Protein AF-A0A950XEP5-F1 (afdb_monomer_lite)

pLDDT: mean 77.88, std 11.22, range [50.78, 93.25]

Secondary structure (DSSP, 8-state):
-HHHHT--HHHHHHHHTT------HHHHHHHHHHTT--HHHHHHHHHHH-GGGTT--

Foldseek 3Di:
DCVLLVHDPVNVVCVVVVHPDLDDLVSLVSVCVSVVHDPVVSLVSCCVNPVVSPPVD

Radius of gyration: 11.49 Å; chains: 1; bounding box: 28×26×20 Å

Sequence (57 aa):
MAEAVGVSRGWYAMLERGEPIQPSIAMLNRVAQALNATRDERVTLLQLAIPELQGLF

Structure (mmCIF, N/CA/C/O backbone):
data_AF-A0A950XEP5-F1
#
_entry.id   AF-A0A950XEP5-F1
#
loop_
_atom_site.group_PDB
_atom_site.id
_atom_site.type_symbol
_atom_site.label_atom_id
_atom_site.label_alt_id
_atom_site.label_comp_id
_atom_site.label_asym_id
_atom_site.label_entity_id
_atom_site.label_seq_id
_atom_site.pdbx_PDB_ins_code
_atom_site.Cartn_x
_atom_site.Cartn_y
_atom_site.Cartn_z
_atom_site.occupancy
_atom_site.B_iso_or_equiv
_atom_site.auth_seq_id
_atom_site.auth_comp_id
_atom_site.auth_asym_id
_atom_site.auth_atom_id
_atom_site.pdbx_PDB_model_num
ATOM 1 N N . MET A 1 1 ? 7.618 -11.328 -3.172 1.00 52.22 1 MET A N 1
ATOM 2 C CA . MET A 1 1 ? 6.751 -10.153 -2.926 1.00 52.22 1 MET A CA 1
ATOM 3 C C . MET A 1 1 ? 6.321 -9.496 -4.235 1.00 52.22 1 MET A C 1
ATOM 5 O O . MET A 1 1 ? 5.132 -9.505 -4.489 1.00 52.22 1 MET A O 1
ATOM 9 N N . ALA A 1 2 ? 7.229 -9.052 -5.117 1.00 50.78 2 ALA A N 1
ATOM 10 C CA . ALA A 1 2 ? 6.860 -8.380 -6.379 1.00 50.78 2 ALA A CA 1
ATOM 11 C C . ALA A 1 2 ? 5.899 -9.164 -7.306 1.00 50.78 2 ALA A C 1
ATOM 13 O O . ALA A 1 2 ? 4.946 -8.595 -7.834 1.00 50.78 2 ALA A O 1
ATOM 14 N N . GLU A 1 3 ? 6.090 -10.480 -7.450 1.00 53.91 3 GLU A N 1
ATOM 15 C CA . GLU A 1 3 ? 5.202 -11.334 -8.262 1.00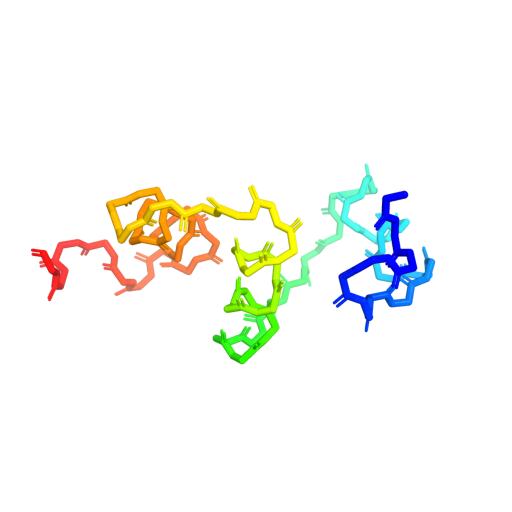 53.91 3 GLU A CA 1
ATOM 16 C C . GLU A 1 3 ? 3.795 -11.484 -7.662 1.00 53.91 3 GLU A C 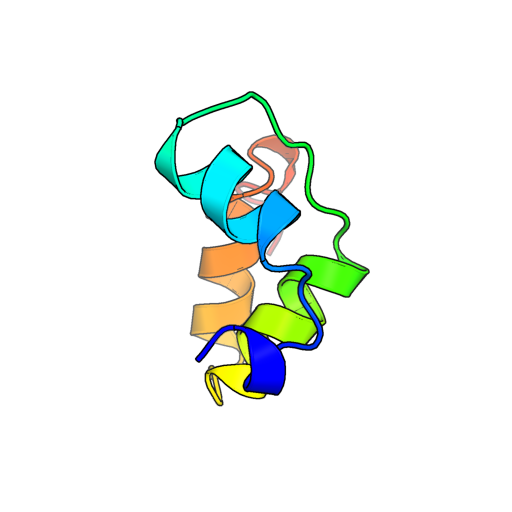1
ATOM 18 O O . GLU A 1 3 ? 2.828 -11.589 -8.410 1.00 53.91 3 GLU A O 1
ATOM 23 N N . ALA A 1 4 ? 3.655 -11.397 -6.333 1.00 53.91 4 ALA A N 1
ATOM 24 C CA . ALA A 1 4 ? 2.365 -11.514 -5.648 1.00 53.91 4 ALA A CA 1
ATOM 25 C C . ALA A 1 4 ? 1.456 -10.292 -5.867 1.00 53.91 4 ALA A C 1
ATOM 27 O O . ALA A 1 4 ? 0.246 -10.388 -5.702 1.00 53.91 4 ALA A O 1
ATOM 28 N N . VAL A 1 5 ? 2.029 -9.153 -6.268 1.00 62.41 5 VAL A N 1
ATOM 29 C CA . VAL A 1 5 ? 1.288 -7.906 -6.502 1.00 62.41 5 VAL A CA 1
ATOM 30 C C . VAL A 1 5 ? 0.965 -7.683 -7.989 1.00 62.41 5 VAL A C 1
ATOM 32 O O . VAL A 1 5 ? 0.202 -6.785 -8.34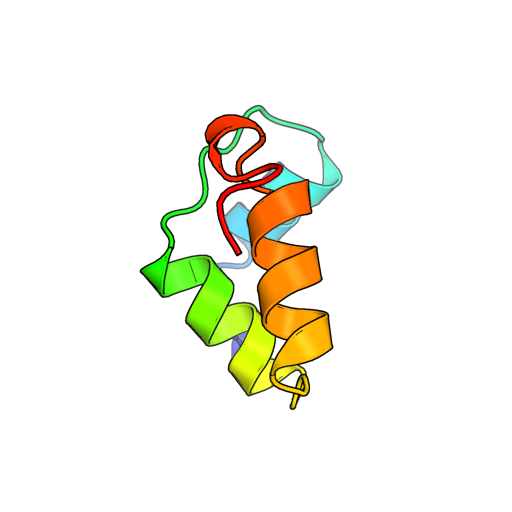3 1.00 62.41 5 VAL A O 1
ATOM 35 N N . GLY A 1 6 ? 1.538 -8.488 -8.895 1.00 62.16 6 GLY A N 1
ATOM 36 C CA . GLY A 1 6 ? 1.422 -8.255 -10.340 1.00 62.16 6 GLY A CA 1
ATOM 37 C C . GLY A 1 6 ? 2.092 -6.951 -10.783 1.00 62.16 6 GLY A C 1
ATOM 38 O O . GLY A 1 6 ? 1.681 -6.330 -11.764 1.00 62.16 6 GLY A O 1
ATOM 39 N N . VAL A 1 7 ? 3.103 -6.511 -10.034 1.00 65.88 7 VAL A N 1
ATOM 40 C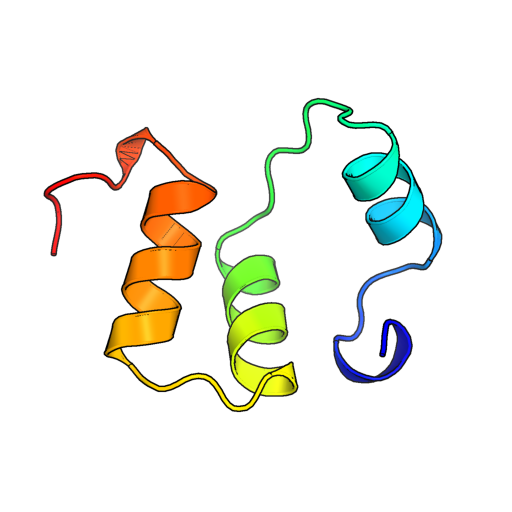 CA . VAL A 1 7 ? 3.833 -5.270 -10.272 1.00 65.88 7 VAL A CA 1
ATOM 41 C C . VAL A 1 7 ? 5.191 -5.629 -10.851 1.00 65.88 7 VAL A C 1
ATOM 43 O O . VAL A 1 7 ? 5.897 -6.482 -10.311 1.00 65.88 7 VAL A O 1
ATOM 46 N N . SER A 1 8 ? 5.550 -5.027 -11.985 1.00 69.75 8 SER A N 1
ATOM 47 C CA . SER A 1 8 ? 6.795 -5.380 -12.666 1.00 69.75 8 SER A CA 1
ATOM 48 C C . SER A 1 8 ? 7.997 -5.091 -11.761 1.00 69.75 8 SER A C 1
ATOM 50 O O . SER A 1 8 ? 8.009 -4.122 -10.999 1.00 69.75 8 SER A O 1
ATOM 52 N N . ARG A 1 9 ? 9.048 -5.915 -11.861 1.00 69.44 9 ARG A N 1
ATOM 53 C CA . ARG A 1 9 ? 10.308 -5.679 -11.131 1.00 69.44 9 ARG A CA 1
ATOM 54 C C . ARG A 1 9 ? 10.890 -4.292 -11.436 1.00 69.44 9 ARG A C 1
ATOM 56 O O . ARG A 1 9 ? 11.492 -3.679 -10.565 1.00 69.44 9 ARG A O 1
ATOM 63 N N . GLY A 1 10 ? 10.659 -3.781 -12.650 1.00 70.94 10 GLY A N 1
ATOM 64 C CA . GLY A 1 10 ? 11.034 -2.423 -13.046 1.00 70.94 10 GLY A CA 1
ATOM 65 C C . GLY A 1 10 ? 10.297 -1.347 -12.252 1.00 70.94 10 GLY A C 1
ATOM 66 O O . GLY A 1 10 ? 10.930 -0.400 -11.803 1.00 70.94 10 GLY A O 1
ATOM 67 N N . TRP A 1 11 ? 8.998 -1.524 -11.999 1.00 70.50 11 TRP A N 1
ATOM 68 C CA . TRP A 1 11 ? 8.232 -0.589 -11.176 1.00 70.50 11 TRP A CA 1
ATOM 69 C C . TRP A 1 11 ? 8.722 -0.566 -9.725 1.00 70.50 11 TRP A C 1
ATOM 71 O O . TRP A 1 11 ? 8.902 0.508 -9.160 1.00 70.50 11 TRP A O 1
ATOM 81 N N . TYR A 1 12 ? 9.018 -1.733 -9.142 1.00 70.12 12 TYR A N 1
ATOM 82 C CA . TYR A 1 12 ? 9.629 -1.798 -7.808 1.00 70.12 12 TYR A CA 1
ATOM 83 C C . TYR A 1 12 ? 10.983 -1.085 -7.767 1.00 70.12 12 TYR A C 1
ATOM 85 O O . TYR A 1 12 ? 11.240 -0.310 -6.855 1.00 70.12 12 TYR A O 1
ATOM 93 N N . ALA A 1 13 ? 11.820 -1.282 -8.785 1.00 73.50 13 ALA A N 1
ATOM 94 C CA . ALA A 1 13 ? 13.119 -0.625 -8.848 1.00 73.50 13 ALA A CA 1
ATOM 95 C C . ALA A 1 13 ? 13.005 0.901 -9.033 1.00 73.50 13 ALA A C 1
ATOM 97 O O . ALA A 1 13 ? 13.854 1.639 -8.548 1.00 73.50 13 ALA A O 1
ATOM 98 N N . MET A 1 14 ? 11.971 1.393 -9.723 1.00 71.69 14 MET A N 1
ATOM 99 C CA . MET A 1 14 ? 11.677 2.831 -9.789 1.00 71.69 14 MET A CA 1
ATOM 100 C C . MET A 1 14 ? 11.231 3.371 -8.424 1.00 71.69 14 MET A C 1
ATOM 102 O O . MET A 1 14 ? 11.664 4.452 -8.032 1.00 71.69 14 MET A O 1
ATOM 106 N N . LEU A 1 15 ? 10.417 2.604 -7.687 1.00 72.25 15 LEU A N 1
ATOM 107 C CA . LEU A 1 15 ? 9.954 2.976 -6.349 1.00 72.25 15 LEU A CA 1
ATOM 108 C C . LEU A 1 15 ? 11.138 3.079 -5.379 1.00 72.25 15 LEU A C 1
ATOM 110 O O . LEU A 1 15 ? 11.276 4.074 -4.678 1.00 72.25 15 LEU A O 1
ATOM 114 N N . GLU A 1 16 ? 12.025 2.082 -5.381 1.00 73.50 16 GLU A N 1
ATOM 115 C CA . GLU A 1 16 ? 13.234 2.058 -4.544 1.00 73.50 16 GLU A CA 1
ATOM 116 C C . GLU A 1 16 ? 14.215 3.186 -4.882 1.00 73.50 16 GLU A C 1
ATOM 118 O O . GLU A 1 16 ? 14.924 3.678 -4.007 1.00 73.50 16 GLU A O 1
ATOM 123 N N . ARG A 1 17 ? 14.244 3.620 -6.147 1.00 77.81 17 ARG A N 1
ATOM 124 C CA . ARG A 1 17 ? 15.058 4.754 -6.604 1.00 77.81 17 ARG A CA 1
ATOM 125 C C . ARG A 1 17 ? 14.444 6.118 -6.288 1.00 77.81 17 ARG A C 1
ATOM 127 O O . ARG A 1 17 ? 15.097 7.128 -6.533 1.00 77.81 17 ARG A O 1
ATOM 134 N N . GLY A 1 18 ? 13.224 6.158 -5.748 1.00 65.38 18 GLY A N 1
ATOM 135 C CA . GLY A 1 18 ? 12.516 7.404 -5.458 1.00 65.38 18 GLY A CA 1
ATOM 136 C C . GLY A 1 18 ? 12.154 8.190 -6.717 1.00 65.38 18 GLY A C 1
ATOM 137 O O . GLY A 1 18 ? 12.015 9.411 -6.656 1.00 65.38 18 GLY A O 1
ATOM 138 N N . GLU A 1 19 ? 12.034 7.517 -7.866 1.00 73.44 19 GLU A N 1
ATOM 139 C CA . GLU A 1 19 ? 11.571 8.193 -9.071 1.00 73.44 19 GLU A CA 1
ATOM 140 C C . GLU A 1 19 ? 10.124 8.673 -8.884 1.00 73.44 19 GLU A C 1
ATOM 142 O O . GLU A 1 19 ? 9.337 8.015 -8.197 1.00 73.44 19 GLU A O 1
ATOM 147 N N . PRO A 1 20 ? 9.746 9.817 -9.479 1.00 63.97 20 PRO A N 1
ATOM 148 C CA . PRO A 1 20 ? 8.380 10.309 -9.427 1.00 63.97 20 PRO A CA 1
ATOM 149 C C . PRO A 1 20 ? 7.477 9.390 -10.254 1.00 63.97 20 PRO A C 1
ATOM 151 O O . PRO A 1 20 ? 7.275 9.567 -11.454 1.00 63.97 20 PRO A O 1
ATOM 154 N N . ILE A 1 21 ? 6.932 8.377 -9.591 1.00 71.44 21 ILE A N 1
ATOM 155 C CA . ILE A 1 21 ? 5.904 7.501 -10.130 1.00 71.44 21 ILE A CA 1
ATOM 156 C C . ILE A 1 21 ? 4.560 8.073 -9.694 1.00 71.44 21 ILE A C 1
ATOM 158 O O . ILE A 1 21 ? 4.343 8.295 -8.507 1.00 71.44 21 ILE A O 1
ATOM 162 N N . GLN A 1 22 ? 3.632 8.250 -10.631 1.00 73.19 22 GLN A N 1
ATOM 163 C CA . GLN A 1 22 ? 2.217 8.406 -10.297 1.00 73.19 22 GLN A CA 1
ATOM 164 C C . GLN A 1 22 ? 1.531 7.039 -10.399 1.00 73.19 22 GLN A C 1
ATOM 166 O O . GLN A 1 22 ? 1.118 6.634 -11.492 1.00 73.19 22 GLN A O 1
ATOM 171 N N . PRO A 1 23 ? 1.453 6.258 -9.307 1.00 76.88 23 PRO A N 1
ATOM 172 C CA . PRO A 1 23 ? 0.745 4.992 -9.338 1.00 76.88 23 PRO A CA 1
ATOM 173 C C . PRO A 1 23 ? -0.750 5.224 -9.554 1.00 76.88 23 PRO A C 1
ATOM 175 O O . PRO A 1 23 ? -1.382 6.037 -8.886 1.00 76.88 23 PRO A O 1
ATOM 178 N N . SER A 1 24 ? -1.346 4.463 -10.471 1.00 83.38 24 SER A N 1
ATOM 179 C CA . SER A 1 24 ? -2.801 4.479 -10.630 1.00 83.38 24 SER A CA 1
ATOM 180 C C . SER A 1 24 ? -3.502 3.910 -9.389 1.00 83.38 24 SER A C 1
ATOM 182 O O . SER A 1 24 ? -2.998 2.992 -8.737 1.00 83.38 24 SER A O 1
ATOM 184 N N . ILE A 1 25 ? -4.727 4.364 -9.114 1.00 84.06 25 ILE A N 1
ATOM 185 C CA . ILE A 1 25 ? -5.571 3.809 -8.038 1.00 84.06 25 ILE A CA 1
ATOM 186 C C . ILE A 1 25 ? -5.746 2.288 -8.195 1.00 84.06 25 ILE A C 1
ATOM 188 O O . ILE A 1 25 ? -5.705 1.542 -7.218 1.00 84.06 25 ILE A O 1
ATOM 192 N N . ALA A 1 26 ? -5.900 1.800 -9.431 1.00 85.06 26 ALA A N 1
ATOM 193 C CA . ALA A 1 26 ? -6.023 0.370 -9.717 1.00 85.06 26 ALA A CA 1
ATOM 194 C C . ALA A 1 26 ? -4.778 -0.420 -9.284 1.00 85.06 26 ALA A C 1
ATOM 196 O O . ALA A 1 26 ? -4.893 -1.528 -8.762 1.00 85.06 26 ALA A O 1
ATOM 197 N N . MET A 1 27 ? -3.593 0.160 -9.467 1.00 84.38 27 MET A N 1
ATOM 198 C CA . MET A 1 27 ? -2.340 -0.425 -9.016 1.00 84.38 27 MET A CA 1
ATOM 199 C C . MET A 1 27 ? -2.231 -0.443 -7.491 1.00 84.38 27 MET A C 1
ATOM 201 O O . MET A 1 27 ? -1.929 -1.490 -6.923 1.00 84.38 27 MET A O 1
ATOM 205 N N . LEU A 1 28 ? -2.534 0.674 -6.827 1.00 86.00 28 LEU A N 1
ATOM 206 C CA . LEU A 1 28 ? -2.522 0.764 -5.362 1.00 86.00 28 LEU A CA 1
ATOM 207 C C . LEU A 1 28 ? -3.510 -0.222 -4.724 1.00 86.00 28 LEU A C 1
ATOM 209 O O . LEU A 1 28 ? -3.200 -0.845 -3.713 1.00 86.00 28 LEU A O 1
ATOM 213 N N . ASN A 1 29 ? -4.661 -0.454 -5.359 1.00 87.44 29 ASN A N 1
ATOM 214 C CA . ASN A 1 29 ? -5.610 -1.477 -4.923 1.00 87.44 29 ASN A CA 1
ATOM 215 C C . ASN A 1 29 ? -5.053 -2.902 -5.044 1.00 87.44 29 ASN A C 1
ATOM 217 O O . ASN A 1 29 ? -5.289 -3.713 -4.151 1.00 87.44 29 ASN A O 1
ATOM 221 N N . ARG A 1 30 ? -4.298 -3.218 -6.104 1.00 85.12 30 ARG A N 1
ATOM 222 C CA . ARG A 1 30 ? -3.619 -4.523 -6.235 1.00 85.12 30 ARG A CA 1
ATOM 223 C C . ARG A 1 30 ? -2.537 -4.699 -5.171 1.00 85.12 30 ARG A C 1
ATOM 225 O O . ARG A 1 30 ? -2.433 -5.777 -4.598 1.00 85.12 30 ARG A O 1
ATOM 232 N N . VAL A 1 31 ? -1.793 -3.632 -4.866 1.00 84.44 31 VAL A N 1
ATOM 233 C CA . VAL A 1 31 ? -0.827 -3.587 -3.753 1.00 84.44 31 VAL A CA 1
ATOM 234 C C . VAL A 1 31 ? -1.513 -3.881 -2.426 1.00 84.44 31 VAL A C 1
ATOM 236 O O . VAL A 1 31 ? -1.115 -4.817 -1.739 1.00 84.44 31 VAL A O 1
ATOM 239 N N . ALA A 1 32 ? -2.587 -3.162 -2.105 1.00 88.38 32 ALA A N 1
ATOM 240 C CA . ALA A 1 32 ? -3.356 -3.391 -0.887 1.00 88.38 32 ALA A CA 1
ATOM 241 C C . ALA A 1 32 ? -3.889 -4.833 -0.796 1.00 88.38 32 ALA A C 1
ATOM 243 O O . ALA A 1 32 ? -3.768 -5.465 0.248 1.00 88.38 32 ALA A O 1
ATOM 244 N N . GLN A 1 33 ? -4.425 -5.383 -1.892 1.00 87.31 33 GLN A N 1
ATOM 245 C CA . GLN A 1 33 ? -4.919 -6.765 -1.932 1.00 87.31 33 GLN A CA 1
ATOM 246 C C . GLN A 1 33 ? -3.810 -7.792 -1.697 1.00 87.31 33 GLN A C 1
ATOM 248 O O . GLN A 1 33 ? -3.987 -8.714 -0.907 1.00 87.31 33 GLN A O 1
ATOM 253 N N . ALA A 1 34 ? -2.660 -7.631 -2.351 1.00 85.62 34 ALA A N 1
ATOM 254 C CA . ALA A 1 34 ? -1.540 -8.555 -2.212 1.00 85.62 34 ALA A CA 1
ATOM 255 C C . ALA A 1 34 ? -0.900 -8.518 -0.815 1.00 85.62 34 ALA A C 1
ATOM 257 O O . ALA A 1 34 ? -0.330 -9.512 -0.371 1.00 85.62 34 ALA A O 1
ATOM 258 N N . LEU A 1 35 ? -1.019 -7.386 -0.117 1.00 85.31 35 LEU A N 1
ATOM 259 C CA . LEU A 1 35 ? -0.627 -7.234 1.284 1.00 85.31 35 LEU A CA 1
ATOM 260 C C . LEU A 1 35 ? -1.721 -7.682 2.265 1.00 85.31 35 LEU A C 1
ATOM 262 O O . LEU A 1 35 ? -1.512 -7.606 3.471 1.00 85.31 35 LEU A O 1
ATOM 266 N N . ASN A 1 36 ? -2.874 -8.142 1.763 1.00 89.50 36 ASN A N 1
ATOM 267 C CA . ASN A 1 36 ? -4.069 -8.442 2.551 1.00 89.50 36 ASN A CA 1
ATOM 268 C C . ASN A 1 36 ? -4.464 -7.284 3.491 1.00 89.50 36 ASN A C 1
ATOM 270 O O . ASN A 1 36 ? -4.883 -7.501 4.627 1.00 89.50 36 ASN A O 1
ATOM 274 N N . ALA A 1 37 ? -4.292 -6.050 3.009 1.00 89.19 37 ALA A N 1
ATOM 275 C CA . ALA A 1 37 ? -4.542 -4.840 3.770 1.00 89.19 37 ALA A CA 1
ATOM 276 C C . ALA A 1 37 ? -6.0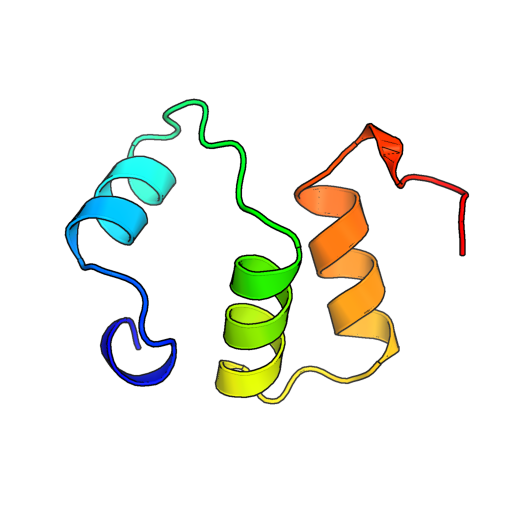34 -4.695 4.092 1.00 89.19 37 ALA A C 1
ATOM 278 O O . ALA A 1 37 ? -6.914 -4.920 3.251 1.00 89.19 37 ALA A O 1
ATOM 279 N N . THR A 1 38 ? -6.311 -4.257 5.312 1.00 93.25 38 THR A N 1
ATOM 280 C CA . THR A 1 38 ? -7.643 -3.870 5.762 1.00 93.25 38 THR A CA 1
ATOM 281 C C . THR A 1 38 ? -8.145 -2.637 5.004 1.00 93.25 38 THR A C 1
ATOM 283 O O . THR A 1 38 ? -7.416 -1.959 4.272 1.00 93.25 38 THR A O 1
ATOM 286 N N . ARG A 1 39 ? -9.435 -2.323 5.167 1.00 90.38 39 ARG A N 1
ATOM 287 C CA . ARG A 1 39 ? -10.044 -1.147 4.532 1.00 90.38 39 ARG A CA 1
ATOM 288 C C . ARG A 1 39 ? -9.325 0.145 4.922 1.00 90.38 39 ARG A C 1
ATOM 290 O O . ARG A 1 39 ? -9.093 0.966 4.037 1.00 90.38 39 ARG A O 1
ATOM 297 N N . ASP A 1 40 ? -8.972 0.291 6.193 1.00 92.38 40 ASP A N 1
ATOM 298 C CA . ASP A 1 40 ? -8.349 1.506 6.721 1.00 92.38 40 ASP A CA 1
ATOM 299 C C . ASP A 1 40 ? -6.907 1.631 6.220 1.00 92.38 40 ASP A C 1
ATOM 301 O O . ASP A 1 40 ? -6.536 2.666 5.674 1.00 92.38 40 ASP A O 1
ATOM 305 N N . GLU A 1 41 ? -6.134 0.542 6.251 1.00 91.94 41 GLU A N 1
ATOM 306 C CA . GLU A 1 41 ? -4.773 0.507 5.695 1.00 91.94 41 GLU A CA 1
ATOM 307 C C . GLU A 1 41 ? -4.751 0.823 4.195 1.00 91.94 41 GLU A C 1
ATOM 309 O O . GLU A 1 41 ? -3.849 1.507 3.708 1.00 91.94 41 GLU A O 1
ATOM 314 N N . ARG A 1 42 ? -5.767 0.382 3.446 1.00 90.75 42 ARG A N 1
ATOM 315 C CA . ARG A 1 42 ? -5.917 0.735 2.031 1.00 90.75 42 ARG A CA 1
ATOM 316 C C . ARG A 1 42 ? -6.186 2.228 1.835 1.00 90.75 42 ARG A C 1
ATOM 318 O O . ARG A 1 42 ? -5.651 2.808 0.893 1.00 90.75 42 ARG A O 1
ATOM 325 N N . VAL A 1 43 ? -7.005 2.850 2.686 1.00 90.06 43 VAL A N 1
ATOM 326 C CA . VAL A 1 43 ? -7.244 4.305 2.644 1.00 90.06 43 VAL A CA 1
ATOM 327 C C . VAL A 1 43 ? -5.952 5.056 2.954 1.00 90.06 43 VAL A C 1
ATOM 329 O O . VAL A 1 43 ? -5.577 5.946 2.193 1.00 90.06 43 VAL A O 1
ATOM 332 N N . THR A 1 44 ? -5.220 4.638 3.989 1.00 90.62 44 THR A N 1
ATOM 333 C CA . THR A 1 44 ? -3.913 5.212 4.330 1.00 90.62 44 THR A CA 1
ATOM 334 C C . THR A 1 44 ? -2.927 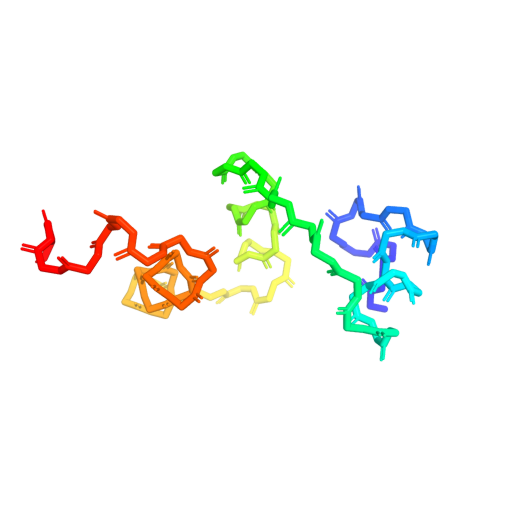5.095 3.167 1.00 90.62 44 THR A C 1
ATOM 336 O O . THR A 1 44 ? -2.294 6.082 2.799 1.00 90.62 44 THR A O 1
ATOM 339 N N . LEU A 1 45 ? -2.833 3.925 2.527 1.00 88.12 45 LEU A N 1
ATOM 340 C CA . LEU A 1 45 ? -1.972 3.717 1.360 1.00 88.12 45 LEU A CA 1
ATOM 341 C C . LEU A 1 45 ? -2.310 4.683 0.214 1.00 88.12 45 LEU A C 1
ATOM 343 O O . LEU A 1 45 ? -1.407 5.268 -0.382 1.00 88.12 45 LEU A O 1
ATOM 347 N N . LEU A 1 46 ? -3.598 4.863 -0.092 1.00 87.06 46 LEU A N 1
ATOM 348 C CA . LEU A 1 46 ? -4.051 5.768 -1.152 1.00 87.06 46 LEU A CA 1
ATOM 349 C C . LEU A 1 46 ? -3.722 7.235 -0.834 1.00 87.06 46 LEU A C 1
ATOM 351 O O . LEU A 1 46 ? -3.256 7.944 -1.718 1.00 87.06 46 LEU A O 1
ATOM 355 N N . GLN A 1 47 ? -3.910 7.674 0.413 1.00 88.88 47 GLN A N 1
ATOM 356 C CA . GLN A 1 47 ? -3.607 9.045 0.850 1.00 88.88 47 GLN A CA 1
ATOM 357 C C . GLN A 1 47 ? -2.105 9.359 0.877 1.00 88.88 47 GLN A C 1
ATOM 359 O O . GLN A 1 47 ? -1.706 10.499 0.639 1.00 88.88 47 GLN A O 1
ATOM 364 N N . LEU A 1 48 ? -1.267 8.360 1.175 1.00 86.12 48 LEU A N 1
ATOM 365 C CA . LEU A 1 48 ? 0.190 8.503 1.137 1.00 86.12 48 LEU A CA 1
ATOM 366 C C . LEU A 1 48 ? 0.724 8.552 -0.298 1.00 86.12 48 LEU A C 1
ATOM 368 O O . LEU A 1 48 ? 1.675 9.278 -0.572 1.00 86.12 48 LEU A O 1
ATOM 372 N N . ALA A 1 49 ? 0.125 7.780 -1.207 1.00 84.75 49 ALA A N 1
ATOM 373 C CA . ALA A 1 49 ? 0.563 7.696 -2.597 1.00 84.75 49 ALA A CA 1
ATOM 374 C C . ALA A 1 49 ? -0.019 8.798 -3.500 1.00 84.75 49 ALA A C 1
ATOM 376 O O . ALA A 1 49 ? 0.573 9.103 -4.532 1.00 84.75 49 ALA A O 1
ATOM 377 N N . ILE A 1 50 ? -1.175 9.364 -3.138 1.00 85.12 50 ILE A N 1
ATOM 378 C CA . ILE A 1 50 ? -1.884 10.403 -3.896 1.00 85.12 50 ILE A CA 1
ATOM 379 C C . ILE A 1 50 ? -2.240 11.540 -2.923 1.00 85.12 50 ILE A C 1
ATOM 381 O O . ILE A 1 50 ? -3.283 11.475 -2.262 1.00 85.12 50 ILE A O 1
ATOM 385 N N . PRO A 1 51 ? -1.384 12.571 -2.799 1.00 80.94 51 PRO A N 1
ATOM 386 C CA . PRO A 1 51 ? -1.586 13.676 -1.861 1.00 80.94 51 PRO A CA 1
ATOM 387 C C . PRO A 1 51 ? -2.929 14.397 -2.034 1.00 80.94 51 PRO A C 1
ATOM 389 O O . PRO A 1 51 ? -3.511 14.866 -1.061 1.00 80.94 51 PRO A O 1
ATOM 392 N N . GLU A 1 52 ? -3.464 14.432 -3.253 1.00 84.06 52 GLU A N 1
ATOM 393 C CA . GLU A 1 52 ? -4.757 15.035 -3.586 1.00 84.06 52 GLU A CA 1
ATOM 394 C C . GLU A 1 52 ? -5.946 14.321 -2.921 1.00 84.06 52 GLU A C 1
ATOM 396 O O . GLU A 1 52 ? -7.036 14.885 -2.849 1.00 84.06 52 GLU A O 1
ATOM 401 N N . LEU A 1 53 ? -5.758 13.088 -2.430 1.00 80.06 53 LEU A N 1
ATOM 402 C CA . LEU A 1 53 ? -6.788 12.325 -1.718 1.00 80.06 53 LEU A CA 1
ATOM 403 C C . LEU A 1 53 ? -6.801 12.559 -0.201 1.00 80.06 53 LEU A C 1
ATOM 405 O O . LEU A 1 53 ? -7.643 11.991 0.504 1.00 80.06 53 LEU A O 1
ATOM 409 N N . GLN A 1 54 ? -5.887 13.373 0.325 1.00 78.81 54 GLN A N 1
ATOM 410 C CA . GLN A 1 54 ? -5.848 13.685 1.751 1.00 78.81 54 GLN A CA 1
ATOM 411 C C . GLN A 1 54 ? -7.113 14.458 2.166 1.00 78.81 54 GLN A C 1
ATOM 413 O O . GLN A 1 54 ? -7.413 15.520 1.628 1.00 78.81 54 GLN A O 1
ATOM 418 N N . GLY A 1 55 ? -7.871 13.907 3.124 1.00 74.81 55 GLY A N 1
ATOM 419 C CA . GLY A 1 55 ? -9.098 14.518 3.659 1.00 74.81 55 GLY A CA 1
ATOM 420 C C . GLY A 1 55 ? -10.403 14.215 2.903 1.00 74.81 55 GLY A C 1
ATOM 421 O O . GLY A 1 55 ? -11.433 14.786 3.251 1.00 74.81 55 GLY A O 1
ATOM 422 N N . LEU A 1 56 ? -10.387 13.336 1.890 1.00 70.06 56 LEU A N 1
ATOM 423 C CA . LEU A 1 56 ? -11.586 12.957 1.114 1.00 70.06 56 LEU A CA 1
ATOM 424 C C . LEU A 1 56 ? -12.373 11.752 1.666 1.00 70.06 56 LEU A C 1
ATOM 426 O O . LEU A 1 56 ? -13.458 11.456 1.162 1.00 70.06 56 LEU A O 1
ATOM 430 N N . PHE A 1 57 ? -11.845 11.061 2.674 1.00 60.88 57 PHE A N 1
ATOM 431 C CA . PHE A 1 57 ? -12.447 9.896 3.333 1.00 60.88 57 PHE A CA 1
ATOM 432 C C . PHE A 1 57 ? -12.255 10.014 4.841 1.00 60.88 57 PHE A C 1
ATOM 434 O O . PHE A 1 57 ? -13.134 9.498 5.565 1.00 60.88 57 PHE A O 1
#